Protein AF-A0A7S0WC81-F1 (afdb_monomer)

InterPro domains:
  IPR023298 P-type ATPase, transmembrane domain superfamily [SSF81665] (31-120)

Solvent-accessible surface area (backbone atoms only — not comparable to full-atom values): 7726 Å² total; per-residue (Å²): 138,84,87,91,73,80,93,78,91,79,83,84,88,55,67,71,80,65,20,72,66,43,49,49,52,53,50,51,52,58,59,68,68,50,77,60,71,68,56,59,54,54,52,54,51,48,66,52,50,54,58,52,48,52,52,51,52,50,52,53,51,50,54,51,54,51,49,67,73,62,71,76,66,70,79,85,82,56,72,96,82,66,63,77,66,59,59,54,50,53,54,51,50,52,51,55,60,70,62,55,65,70,68,65,75,51,49,60,61,50,52,51,54,52,52,50,52,54,33,47,77,72,78,90

pLDDT: mean 76.12, std 13.95, range [45.56, 94.69]

Radius of gyration: 30.95 Å; Cα contacts (8 Å, |Δi|>4): 19; chains: 1; bounding box: 56×39×90 Å

Mean predicted aligned error: 13.0 Å

Sequence (124 aa):
TINEGSSFIMRADKIGGDSTLYQIVQLVENAQLVKAPIQAFADRVSSIFVPVVIVLATVTFLSWVIAGLTNSIPDAWVPANESKGLFAMMFGISVLVTACPCALGLATPTAIMVGTSVAATNGI

Organism: NCBI:txid1486918

Structure (mmCIF, N/CA/C/O backbone):
data_AF-A0A7S0WC81-F1
#
_entry.id   AF-A0A7S0WC81-F1
#
loop_
_atom_site.group_PDB
_atom_site.id
_atom_site.type_symbol
_atom_site.label_atom_id
_atom_site.label_alt_id
_atom_site.label_comp_id
_atom_site.label_asym_id
_atom_site.label_entity_id
_atom_site.label_seq_id
_atom_site.pdbx_PDB_ins_code
_atom_site.Cartn_x
_atom_site.Cartn_y
_atom_site.Cartn_z
_atom_site.occupancy
_atom_site.B_iso_or_equiv
_atom_site.auth_seq_id
_atom_site.auth_comp_id
_atom_site.auth_asym_id
_atom_site.auth_atom_id
_atom_site.pdbx_PDB_model_num
ATOM 1 N N . THR A 1 1 ? -19.552 -5.051 33.984 1.00 83.94 1 THR A N 1
ATOM 2 C CA . THR A 1 1 ? -20.934 -4.570 34.194 1.00 83.94 1 THR A CA 1
ATOM 3 C C . THR A 1 1 ? -20.924 -3.537 35.302 1.00 83.94 1 THR A C 1
ATOM 5 O O . THR A 1 1 ? -19.971 -3.516 36.073 1.00 83.94 1 THR A O 1
ATOM 8 N N . ILE A 1 2 ? -21.931 -2.667 35.354 1.00 85.56 2 ILE A N 1
ATOM 9 C CA . ILE A 1 2 ? -22.108 -1.666 36.416 1.00 85.56 2 ILE A CA 1
ATOM 10 C C . ILE A 1 2 ? -23.288 -2.114 37.286 1.00 85.56 2 ILE A C 1
ATOM 12 O O . ILE A 1 2 ? -24.275 -2.615 36.752 1.00 85.56 2 ILE A O 1
ATOM 16 N N . ASN A 1 3 ? -23.156 -2.005 38.611 1.00 89.50 3 ASN A N 1
ATOM 17 C CA . ASN A 1 3 ? -24.227 -2.329 39.556 1.00 89.50 3 ASN A CA 1
ATOM 18 C C . ASN A 1 3 ? -25.044 -1.066 39.867 1.00 89.50 3 ASN A C 1
ATOM 20 O O . ASN A 1 3 ? -24.476 -0.094 40.356 1.00 89.50 3 ASN A O 1
ATOM 24 N N . GLU A 1 4 ? -26.354 -1.105 39.622 1.00 87.62 4 GLU A N 1
ATOM 25 C CA . GLU A 1 4 ? -27.304 -0.024 39.946 1.00 87.62 4 GLU A CA 1
ATOM 26 C C . GLU A 1 4 ? -28.124 -0.296 41.229 1.00 87.62 4 GLU A C 1
ATOM 28 O O . GLU A 1 4 ? -28.904 0.553 41.653 1.00 87.62 4 GLU A O 1
ATOM 33 N N . GLY A 1 5 ? -27.972 -1.471 41.856 1.00 87.31 5 GLY A N 1
ATOM 34 C CA . GLY A 1 5 ? -28.763 -1.913 43.014 1.00 87.31 5 GLY A CA 1
ATOM 35 C C . GLY A 1 5 ? -28.041 -1.851 44.370 1.00 87.31 5 GLY A C 1
ATOM 36 O O . GLY A 1 5 ? -27.000 -1.215 44.531 1.00 87.31 5 GLY A O 1
ATOM 37 N N . SER A 1 6 ? -28.599 -2.546 45.371 1.00 82.88 6 SER A N 1
ATOM 38 C CA . SER A 1 6 ? -28.022 -2.667 46.720 1.00 82.88 6 SER A CA 1
ATOM 39 C C . SER A 1 6 ? -26.778 -3.569 46.759 1.00 82.88 6 SER A C 1
ATOM 41 O O . SER A 1 6 ? -26.507 -4.331 45.828 1.00 82.88 6 SER A O 1
ATOM 43 N N . SER A 1 7 ? -26.003 -3.499 47.848 1.00 87.25 7 SER A N 1
ATOM 44 C CA . SER A 1 7 ? -24.765 -4.271 47.991 1.00 87.25 7 SER A CA 1
ATOM 45 C C . SER A 1 7 ? -25.019 -5.783 47.978 1.00 87.25 7 SER A C 1
ATOM 47 O O . SER A 1 7 ? -25.969 -6.286 48.577 1.00 87.25 7 SER A O 1
ATOM 49 N N . PHE A 1 8 ? -24.147 -6.519 47.288 1.00 88.38 8 PHE A N 1
ATOM 50 C CA . PHE A 1 8 ? -24.148 -7.978 47.269 1.00 88.38 8 PHE A CA 1
ATOM 51 C C . PHE A 1 8 ? -22.711 -8.506 47.242 1.00 88.38 8 PHE A C 1
ATOM 53 O O . PHE A 1 8 ? -21.793 -7.831 46.777 1.00 88.38 8 PHE A O 1
ATOM 60 N N . ILE A 1 9 ? -22.512 -9.717 47.762 1.00 87.19 9 ILE A N 1
ATOM 61 C CA . ILE A 1 9 ? -21.206 -10.380 47.795 1.00 87.19 9 ILE A CA 1
ATOM 62 C C . ILE A 1 9 ? -21.089 -11.262 46.550 1.00 87.19 9 ILE A C 1
ATOM 64 O O . ILE A 1 9 ? -21.880 -12.183 46.356 1.00 87.19 9 ILE A O 1
ATOM 68 N N . MET A 1 10 ? -20.096 -10.982 45.708 1.00 85.00 10 MET A N 1
ATOM 69 C CA . MET A 1 10 ? -19.775 -11.758 44.509 1.00 85.00 10 MET A CA 1
ATOM 70 C C . MET A 1 10 ? -18.537 -12.623 44.759 1.00 85.00 10 MET A C 1
ATOM 72 O O . MET A 1 10 ? -17.531 -12.140 45.276 1.00 85.00 10 MET A O 1
ATOM 76 N N . ARG A 1 11 ? -18.580 -13.893 44.338 1.00 85.81 11 ARG A N 1
ATOM 77 C CA . ARG A 1 1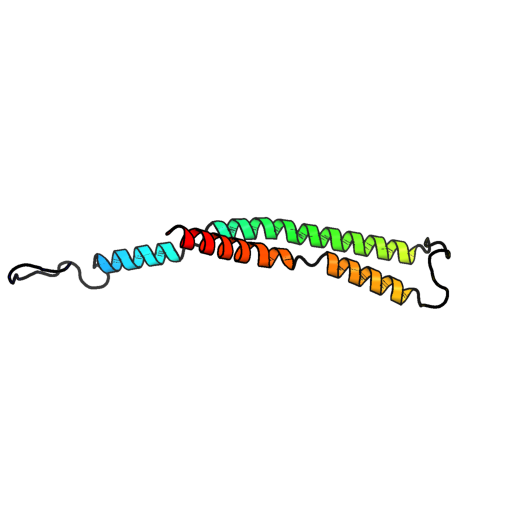1 ? -17.391 -14.750 44.240 1.00 85.81 11 ARG A CA 1
ATOM 78 C C . ARG A 1 11 ? -16.785 -14.592 42.847 1.00 85.81 11 ARG A C 1
ATOM 80 O O . ARG A 1 11 ? -17.477 -14.790 41.854 1.00 85.81 11 ARG A O 1
ATOM 87 N N . ALA A 1 12 ? -15.506 -14.240 42.777 1.00 86.00 12 ALA A N 1
ATOM 88 C CA . ALA A 1 12 ? -14.793 -14.144 41.512 1.00 86.00 12 ALA A CA 1
ATOM 89 C C . ALA A 1 12 ? -14.397 -15.552 41.033 1.00 86.00 12 ALA A C 1
ATOM 91 O O . ALA A 1 12 ? -13.551 -16.194 41.649 1.00 86.00 12 ALA A O 1
ATOM 92 N N . ASP A 1 13 ? -15.054 -16.036 39.977 1.00 84.38 13 ASP A N 1
ATOM 93 C CA . ASP A 1 13 ? -14.791 -17.352 39.369 1.00 84.38 13 ASP A CA 1
ATOM 94 C C . ASP A 1 13 ? -13.619 -17.277 38.373 1.00 84.38 13 ASP A C 1
ATOM 96 O O . ASP A 1 13 ? -12.678 -18.063 38.432 1.00 84.38 13 ASP A O 1
ATOM 100 N N . LYS A 1 14 ? -13.617 -16.236 37.528 1.00 80.00 14 LYS A N 1
ATOM 101 C CA . LYS A 1 14 ? -12.556 -15.947 36.555 1.00 80.00 14 LYS A CA 1
ATOM 102 C C . LYS A 1 14 ? -11.995 -14.547 36.774 1.00 80.00 14 LYS A C 1
ATOM 104 O O . LYS A 1 14 ? -12.741 -13.568 36.752 1.00 80.00 14 LYS A O 1
ATOM 109 N N . ILE A 1 15 ? -10.684 -14.452 36.977 1.00 85.81 15 ILE A N 1
ATOM 110 C CA . ILE A 1 15 ? -9.961 -13.206 37.264 1.00 85.81 15 ILE A CA 1
ATOM 111 C C . ILE A 1 15 ? -8.808 -13.007 36.278 1.00 85.81 15 ILE A C 1
ATOM 113 O O . ILE A 1 15 ? -8.223 -13.966 35.786 1.00 85.81 15 ILE A O 1
ATOM 117 N N . GLY A 1 16 ? -8.476 -11.747 35.986 1.00 81.81 16 GLY A N 1
ATOM 118 C CA . GLY A 1 16 ? -7.362 -11.404 35.098 1.00 81.81 16 GLY A CA 1
ATOM 119 C C . GLY A 1 16 ? -7.585 -11.854 33.650 1.00 81.81 16 GLY A C 1
ATOM 120 O O . GLY A 1 16 ? -8.573 -11.458 33.026 1.00 81.81 16 GLY A O 1
ATOM 121 N N . GLY A 1 17 ? -6.659 -12.669 33.132 1.00 77.75 17 GLY A N 1
ATOM 122 C CA . GLY A 1 17 ? -6.642 -13.151 31.743 1.00 77.75 17 GLY A CA 1
ATOM 123 C C . GLY A 1 17 ? -7.820 -14.055 31.360 1.00 77.75 17 GLY A C 1
ATOM 124 O O . GLY A 1 17 ? -8.163 -14.163 30.193 1.00 77.75 17 GLY A O 1
ATOM 125 N N . ASP A 1 18 ? -8.515 -14.642 32.332 1.00 82.94 18 ASP A N 1
ATOM 126 C CA . ASP A 1 18 ? -9.719 -15.438 32.059 1.00 82.94 18 ASP A CA 1
ATOM 127 C C . ASP A 1 18 ? -11.016 -14.621 32.153 1.00 82.94 18 ASP A C 1
ATOM 129 O O . ASP A 1 18 ? -12.117 -15.162 32.005 1.00 82.94 18 ASP A O 1
ATOM 133 N N . SER A 1 19 ? -10.917 -13.311 32.409 1.00 88.44 19 SER A N 1
ATOM 134 C CA . SER A 1 19 ? -12.089 -12.438 32.441 1.00 88.44 19 SER A CA 1
ATOM 135 C C . SER A 1 19 ? -12.707 -12.285 31.049 1.00 88.44 19 SER A C 1
ATOM 137 O O . SER A 1 19 ? -12.022 -12.244 30.027 1.00 88.44 19 SER A O 1
ATOM 139 N N . THR A 1 20 ? -14.029 -12.132 31.004 1.00 85.75 20 THR A N 1
ATOM 140 C CA . THR A 1 20 ? -14.756 -11.891 29.750 1.00 85.75 20 THR A CA 1
ATOM 141 C C . THR A 1 20 ? -14.286 -10.620 29.043 1.00 85.75 20 THR A C 1
ATOM 143 O O . THR A 1 20 ? -14.215 -10.594 27.820 1.00 85.75 20 THR A O 1
ATOM 146 N N . LEU A 1 21 ? -13.904 -9.582 29.794 1.00 87.44 21 LEU A N 1
ATOM 147 C CA . LEU A 1 21 ? -13.352 -8.353 29.224 1.00 87.44 21 LEU A CA 1
ATOM 148 C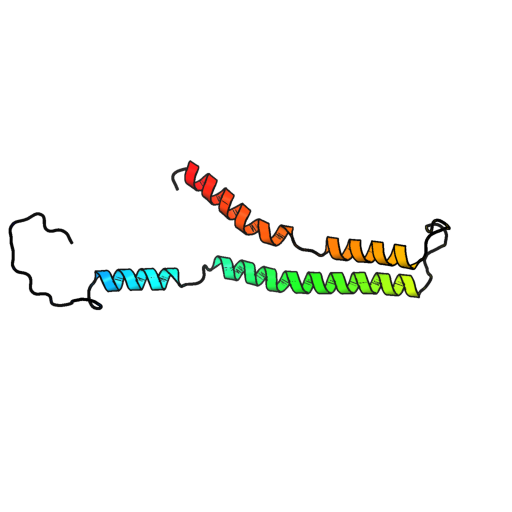 C . LEU A 1 21 ? -11.998 -8.599 28.550 1.00 87.44 21 LEU A C 1
ATOM 150 O O . LEU A 1 21 ? -11.785 -8.116 27.443 1.00 87.44 21 LEU A O 1
ATOM 154 N N . TYR A 1 22 ? -11.110 -9.373 29.180 1.00 89.00 22 TYR A N 1
ATOM 155 C CA . TYR A 1 22 ? -9.817 -9.713 28.589 1.00 89.00 22 TYR A CA 1
ATOM 156 C C . TYR A 1 22 ? -9.980 -10.520 27.298 1.00 89.00 22 TYR A C 1
ATOM 158 O O . TYR A 1 22 ? -9.336 -10.211 26.301 1.00 89.00 22 TYR A O 1
ATOM 166 N N . GLN A 1 23 ? -10.909 -11.479 27.270 1.00 87.75 23 GLN A N 1
ATOM 167 C CA . GLN A 1 23 ? -11.219 -12.224 26.046 1.00 87.75 23 GLN A CA 1
ATOM 168 C C . GLN A 1 23 ? -11.741 -11.315 24.928 1.00 87.75 23 GLN A C 1
ATOM 170 O O . GLN A 1 23 ? -11.347 -11.493 23.781 1.00 87.75 23 GLN A O 1
ATOM 175 N N . ILE A 1 24 ? -12.581 -10.320 25.242 1.00 90.31 24 ILE A N 1
ATOM 176 C CA . ILE A 1 24 ? -13.046 -9.330 24.256 1.00 90.31 24 ILE A CA 1
ATOM 177 C C . ILE A 1 24 ? -11.875 -8.491 23.740 1.00 90.31 24 ILE A C 1
ATOM 179 O O . ILE A 1 24 ? -11.742 -8.329 22.530 1.00 90.31 24 ILE A O 1
ATOM 183 N N . VAL A 1 25 ? -11.014 -7.989 24.630 1.00 89.25 25 VAL A N 1
ATOM 184 C CA . VAL A 1 25 ? -9.826 -7.210 24.243 1.00 89.25 25 VAL A CA 1
ATOM 185 C C . VAL A 1 25 ? -8.929 -8.034 23.325 1.00 89.25 25 VAL A C 1
ATOM 187 O O . VAL A 1 25 ? -8.569 -7.565 22.250 1.00 89.25 25 VAL A O 1
ATOM 190 N N . GLN A 1 26 ? -8.650 -9.283 23.688 1.00 87.88 26 GLN A N 1
ATOM 191 C CA . GLN A 1 26 ? -7.815 -10.169 22.887 1.00 87.88 26 GLN A CA 1
ATOM 192 C C . GLN A 1 26 ? -8.470 -10.539 21.548 1.00 87.88 26 GLN A C 1
ATOM 194 O O . GLN A 1 26 ? -7.781 -10.662 20.538 1.00 87.88 26 GLN A O 1
ATOM 199 N N . LEU A 1 27 ? -9.797 -10.687 21.496 1.00 88.56 27 LEU A N 1
ATOM 200 C CA . LEU A 1 27 ? -10.522 -10.907 20.243 1.00 88.56 27 LEU A CA 1
ATOM 201 C C . LEU A 1 27 ? -10.422 -9.685 19.315 1.00 88.56 27 LEU A C 1
ATOM 203 O O . LEU A 1 27 ? -10.199 -9.847 18.116 1.00 88.56 27 LEU A O 1
ATOM 207 N N . VAL A 1 28 ? -10.559 -8.474 19.865 1.00 90.12 28 VAL A N 1
ATOM 208 C CA . VAL A 1 28 ? -10.432 -7.212 19.117 1.00 90.12 28 VAL A CA 1
ATOM 209 C C . VAL A 1 28 ? -9.002 -7.020 18.619 1.00 90.12 28 VAL A C 1
ATOM 211 O O . VAL A 1 28 ? -8.809 -6.706 17.447 1.00 90.12 28 VAL A O 1
ATOM 214 N N . GLU A 1 29 ? -8.006 -7.263 19.465 1.00 86.69 29 GLU A N 1
ATOM 215 C CA . GLU A 1 29 ? -6.592 -7.169 19.098 1.00 86.69 29 GLU A CA 1
ATOM 216 C C . GLU A 1 29 ? -6.246 -8.157 17.975 1.00 86.69 29 GLU A C 1
ATOM 218 O O . GLU A 1 29 ? -5.698 -7.766 16.943 1.00 86.69 29 GLU A O 1
ATOM 223 N N . ASN A 1 30 ? -6.675 -9.416 18.104 1.00 85.50 30 ASN A N 1
ATOM 224 C CA . ASN A 1 30 ? -6.508 -10.418 17.052 1.00 85.50 30 ASN A CA 1
ATOM 225 C C . ASN A 1 30 ? -7.204 -10.016 15.743 1.00 85.50 30 ASN A C 1
ATOM 227 O O . ASN A 1 30 ? -6.659 -10.259 14.668 1.00 85.50 30 ASN A O 1
ATOM 231 N N . ALA A 1 31 ? -8.382 -9.388 15.810 1.00 81.25 31 ALA A N 1
ATOM 232 C CA . ALA A 1 31 ? -9.095 -8.912 14.627 1.00 81.25 31 ALA A CA 1
ATOM 233 C C . ALA A 1 31 ? -8.396 -7.716 13.951 1.00 81.25 31 ALA A C 1
ATOM 235 O O . ALA A 1 31 ? -8.398 -7.628 12.724 1.00 81.25 31 ALA A O 1
ATOM 236 N N .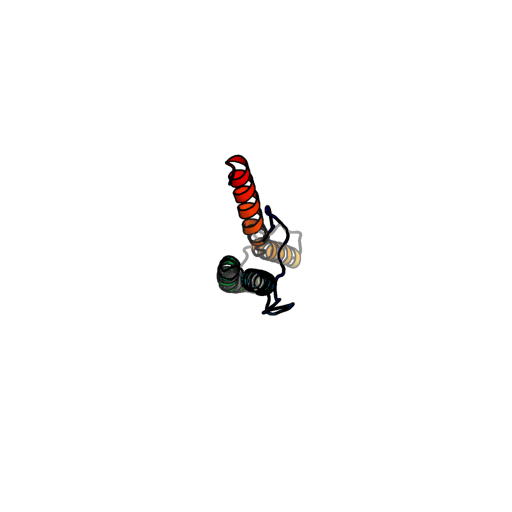 GLN A 1 32 ? -7.768 -6.822 14.723 1.00 75.62 32 GLN A N 1
ATOM 237 C CA . GLN A 1 32 ? -7.012 -5.676 14.200 1.00 75.62 32 GLN A CA 1
ATOM 238 C C . GLN A 1 32 ? -5.668 -6.072 13.571 1.00 75.62 32 GLN A C 1
ATOM 240 O O . GLN A 1 32 ? -5.190 -5.389 12.666 1.00 75.62 32 GLN A O 1
ATOM 245 N N . LEU A 1 33 ? -5.066 -7.177 14.02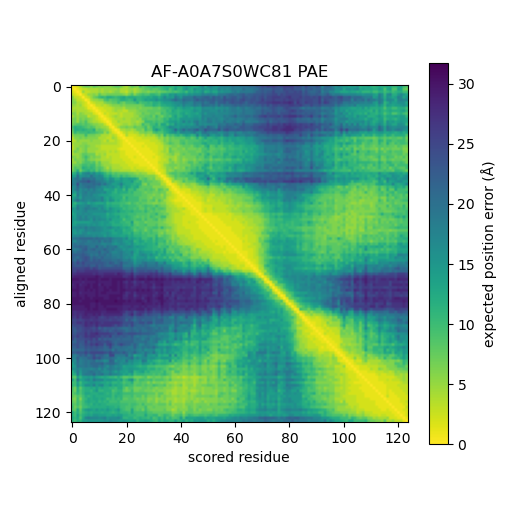0 1.00 71.75 33 LEU A N 1
ATOM 246 C CA . LEU A 1 33 ? -3.795 -7.691 13.494 1.00 71.75 33 LEU A CA 1
ATOM 247 C C . LEU A 1 33 ? -3.928 -8.392 12.133 1.00 71.75 33 LEU A C 1
ATOM 249 O O . LEU A 1 33 ? -2.920 -8.659 11.469 1.00 71.75 33 LEU A O 1
ATOM 253 N N . VAL A 1 34 ? -5.149 -8.685 11.681 1.00 71.75 34 VAL A N 1
ATOM 254 C CA . VAL A 1 34 ? -5.374 -9.237 10.344 1.00 71.75 34 VAL A CA 1
ATOM 255 C C . VAL A 1 34 ? -5.100 -8.144 9.314 1.00 71.75 34 VAL A C 1
ATOM 257 O O . VAL A 1 34 ? -5.804 -7.136 9.256 1.00 71.75 34 VAL A O 1
ATOM 260 N N . LYS A 1 35 ? -4.073 -8.350 8.475 1.00 61.94 35 LYS A N 1
ATOM 261 C CA . LYS A 1 35 ? -3.776 -7.464 7.339 1.00 61.94 35 LYS A CA 1
ATOM 262 C C . LYS A 1 35 ? -5.060 -7.194 6.561 1.00 61.94 35 LYS A C 1
ATOM 264 O O . LYS A 1 35 ? -5.723 -8.133 6.118 1.00 61.94 35 LYS A O 1
ATOM 269 N N . ALA A 1 36 ? -5.386 -5.917 6.378 1.00 66.94 36 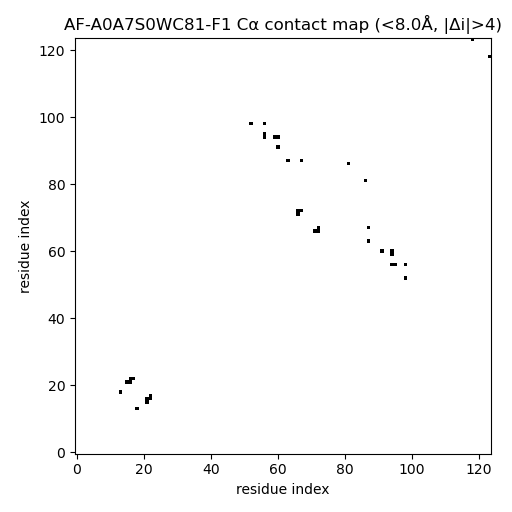ALA A N 1
ATOM 270 C CA . ALA A 1 36 ? -6.590 -5.526 5.667 1.00 66.94 36 ALA A CA 1
ATOM 271 C C . ALA A 1 36 ? -6.589 -6.166 4.263 1.00 66.94 36 ALA A C 1
ATOM 273 O O . ALA A 1 36 ? -5.606 -6.016 3.528 1.00 66.94 36 ALA A O 1
ATOM 274 N N . PRO A 1 37 ? -7.668 -6.858 3.852 1.00 67.06 37 PRO A N 1
ATOM 275 C CA . PRO A 1 37 ? -7.705 -7.600 2.588 1.00 67.06 37 PRO A CA 1
ATOM 276 C C . PRO A 1 37 ? -7.439 -6.701 1.372 1.00 67.06 37 PRO A C 1
ATOM 278 O O . PRO A 1 37 ? -6.898 -7.158 0.369 1.00 67.06 37 PRO A O 1
ATOM 281 N N . ILE A 1 38 ? -7.742 -5.404 1.482 1.00 72.56 38 ILE A N 1
ATOM 282 C CA . ILE A 1 38 ? -7.491 -4.397 0.447 1.00 72.56 38 ILE A CA 1
ATOM 283 C C . ILE A 1 38 ? -5.997 -4.211 0.133 1.00 72.56 38 ILE A C 1
ATOM 285 O O . ILE A 1 38 ? -5.639 -3.953 -1.016 1.00 72.56 38 ILE A O 1
ATOM 289 N N . GLN A 1 39 ? -5.112 -4.402 1.117 1.00 72.94 39 GLN A N 1
ATOM 290 C CA . GLN A 1 39 ? -3.670 -4.261 0.920 1.00 72.94 39 GLN A CA 1
ATOM 291 C C . GLN A 1 39 ? -3.126 -5.384 0.026 1.00 72.94 39 GLN A C 1
ATOM 293 O O . GLN A 1 39 ? -2.339 -5.123 -0.877 1.00 72.94 39 GLN A O 1
ATOM 298 N N . ALA A 1 40 ? -3.639 -6.610 0.184 1.00 77.31 40 ALA A N 1
ATOM 299 C CA . ALA A 1 40 ? -3.271 -7.737 -0.672 1.00 77.31 40 ALA A CA 1
ATOM 300 C C . ALA A 1 40 ? -3.685 -7.532 -2.144 1.00 77.31 40 ALA A C 1
ATOM 302 O O . ALA A 1 40 ? -2.983 -7.985 -3.049 1.00 77.31 40 ALA A O 1
ATOM 303 N N . PHE A 1 41 ? -4.791 -6.825 -2.409 1.00 79.12 41 PHE A N 1
ATOM 304 C CA . PHE A 1 41 ? -5.178 -6.460 -3.777 1.00 79.12 41 PHE A CA 1
ATOM 305 C C . PHE A 1 41 ? -4.203 -5.456 -4.401 1.00 79.12 41 PHE A C 1
ATOM 307 O O . PHE A 1 41 ? -3.769 -5.659 -5.537 1.00 79.12 41 PHE A O 1
ATOM 314 N N . ALA A 1 42 ? -3.824 -4.411 -3.661 1.00 78.50 42 ALA A N 1
ATOM 315 C CA . ALA A 1 42 ? -2.849 -3.424 -4.124 1.00 78.50 42 ALA A CA 1
ATOM 316 C C . ALA A 1 42 ? -1.466 -4.054 -4.381 1.00 78.50 42 ALA A C 1
ATOM 318 O O . ALA A 1 42 ? -0.842 -3.779 -5.412 1.00 78.50 42 ALA A O 1
ATOM 319 N N . ASP A 1 43 ? -1.028 -4.957 -3.501 1.00 81.06 43 ASP A N 1
ATOM 320 C CA . ASP A 1 43 ? 0.227 -5.700 -3.656 1.00 81.06 43 ASP A CA 1
ATOM 321 C C . ASP A 1 43 ? 0.194 -6.600 -4.898 1.00 81.06 43 ASP A C 1
ATOM 323 O O . ASP A 1 43 ? 1.161 -6.652 -5.660 1.00 81.06 43 ASP A O 1
ATOM 327 N N . ARG A 1 44 ? -0.942 -7.255 -5.175 1.00 83.00 44 ARG A N 1
ATOM 328 C CA . ARG A 1 44 ? -1.104 -8.105 -6.362 1.00 83.00 44 ARG A CA 1
ATOM 329 C C . ARG A 1 44 ? -1.020 -7.305 -7.661 1.00 83.00 44 ARG A C 1
ATOM 331 O O . ARG A 1 44 ? -0.339 -7.739 -8.588 1.00 83.00 44 ARG A O 1
ATOM 338 N N . VAL A 1 45 ? -1.657 -6.137 -7.730 1.00 83.56 45 VAL A N 1
ATOM 339 C CA . VAL A 1 45 ? -1.561 -5.256 -8.908 1.00 83.56 45 VAL A CA 1
ATOM 340 C C . VAL A 1 45 ? -0.128 -4.756 -9.085 1.00 83.56 45 VAL A C 1
ATOM 342 O O . VAL A 1 45 ? 0.426 -4.866 -10.179 1.00 83.56 45 VAL A O 1
ATOM 345 N N . SER A 1 46 ? 0.506 -4.293 -8.005 1.00 82.50 46 SER A N 1
ATOM 346 C CA . SER A 1 46 ? 1.894 -3.814 -8.031 1.00 82.50 46 SER A CA 1
ATOM 347 C C . SER A 1 46 ? 2.872 -4.911 -8.464 1.00 82.50 46 SER A C 1
ATOM 349 O O . SER A 1 46 ? 3.770 -4.649 -9.263 1.00 82.50 46 SER A O 1
ATOM 351 N N . SER A 1 47 ? 2.650 -6.157 -8.031 1.00 85.19 47 SER A N 1
ATOM 352 C CA . SER A 1 47 ? 3.486 -7.309 -8.401 1.00 85.19 47 SER A CA 1
ATOM 353 C C . SER A 1 47 ? 3.482 -7.629 -9.900 1.00 85.19 47 SER A C 1
ATOM 355 O O . SER A 1 47 ? 4.438 -8.219 -10.393 1.00 85.19 47 SER A O 1
ATOM 357 N N . ILE A 1 48 ? 2.443 -7.216 -10.633 1.00 87.44 48 ILE A N 1
ATOM 358 C CA . ILE A 1 48 ? 2.328 -7.390 -12.089 1.00 87.44 48 ILE A CA 1
ATOM 359 C C . ILE A 1 48 ? 2.763 -6.117 -12.821 1.00 87.44 48 ILE A C 1
ATOM 361 O O . ILE A 1 48 ? 3.450 -6.187 -13.837 1.00 87.44 48 ILE A O 1
ATOM 365 N N . PHE A 1 49 ? 2.395 -4.944 -12.307 1.00 83.44 49 PHE A N 1
ATOM 366 C CA . PHE A 1 49 ? 2.662 -3.669 -12.971 1.00 83.44 49 PHE A CA 1
ATOM 367 C C . PHE A 1 49 ? 4.159 -3.338 -13.008 1.00 83.44 49 PHE A C 1
ATOM 369 O O . PHE A 1 49 ? 4.685 -2.946 -14.048 1.00 83.44 49 PHE A O 1
ATOM 376 N N . VAL A 1 50 ? 4.864 -3.558 -11.895 1.00 85.88 50 VAL A N 1
ATOM 377 C CA . VAL A 1 50 ? 6.305 -3.289 -11.780 1.00 85.88 50 VAL A CA 1
ATOM 378 C C . VAL A 1 50 ? 7.135 -4.065 -12.816 1.00 85.88 50 VAL A C 1
ATOM 380 O O . VAL A 1 50 ? 7.884 -3.420 -13.553 1.00 85.88 50 VAL A O 1
ATO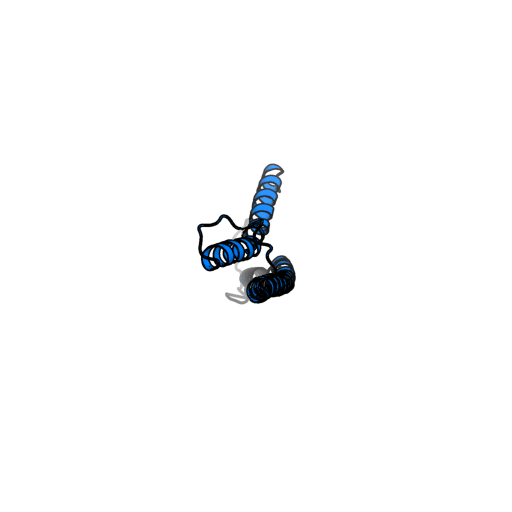M 383 N N . PRO A 1 51 ? 7.017 -5.403 -12.960 1.00 85.62 51 PRO A N 1
ATOM 384 C CA . PRO A 1 51 ? 7.797 -6.126 -13.963 1.00 85.62 51 PRO A CA 1
ATOM 385 C C . PRO A 1 51 ? 7.428 -5.736 -15.399 1.00 85.62 51 PRO A C 1
ATOM 387 O O . PRO A 1 51 ? 8.319 -5.662 -16.242 1.00 85.62 51 PRO A O 1
ATOM 390 N N . VAL A 1 52 ? 6.159 -5.419 -15.688 1.00 88.12 52 VAL A N 1
ATOM 391 C CA . VAL A 1 52 ? 5.742 -4.946 -17.022 1.00 88.12 52 VAL A CA 1
ATOM 392 C C . VAL A 1 52 ? 6.437 -3.633 -17.388 1.00 88.12 52 VAL A C 1
ATOM 394 O O . VAL A 1 52 ? 6.975 -3.509 -18.489 1.00 88.12 52 VAL A O 1
ATOM 397 N N . VAL A 1 53 ? 6.486 -2.673 -16.461 1.00 83.50 53 VAL A N 1
ATOM 398 C CA . VAL A 1 53 ? 7.168 -1.388 -16.677 1.00 83.50 53 VAL A CA 1
ATOM 399 C C . VAL A 1 53 ? 8.672 -1.587 -16.864 1.00 83.50 53 VAL A C 1
ATOM 401 O O . VAL A 1 53 ? 9.250 -0.989 -17.769 1.00 83.50 53 VAL A O 1
ATOM 404 N N . ILE A 1 54 ? 9.304 -2.468 -16.080 1.00 83.62 54 ILE A N 1
ATOM 405 C CA . ILE A 1 54 ? 10.734 -2.788 -16.229 1.00 83.62 54 ILE A CA 1
ATOM 406 C C . ILE A 1 54 ? 11.021 -3.391 -17.611 1.00 83.62 54 ILE A C 1
ATOM 408 O O . ILE A 1 54 ? 11.984 -2.989 -18.266 1.00 83.62 54 ILE A O 1
ATOM 412 N N . VAL A 1 55 ? 10.183 -4.315 -18.094 1.00 87.44 55 VAL A N 1
ATOM 413 C CA . VAL A 1 55 ? 10.336 -4.906 -19.434 1.00 87.44 55 VAL A CA 1
ATOM 414 C C . VAL A 1 55 ? 10.189 -3.838 -20.518 1.00 87.44 55 VAL A C 1
ATOM 416 O O . VAL A 1 55 ? 11.051 -3.744 -21.390 1.00 87.44 55 VAL A O 1
ATOM 419 N N . LEU A 1 56 ? 9.161 -2.987 -20.447 1.00 83.75 56 LEU A N 1
ATOM 420 C CA . LEU A 1 56 ? 8.960 -1.901 -21.415 1.00 83.75 56 LEU A CA 1
ATOM 421 C C . LEU A 1 56 ? 10.104 -0.878 -21.398 1.00 83.75 56 LEU A C 1
ATOM 423 O O . LEU A 1 56 ? 10.555 -0.458 -22.466 1.00 83.75 56 LEU A O 1
ATOM 427 N N . ALA A 1 57 ? 10.616 -0.519 -20.219 1.00 77.00 57 ALA A N 1
ATOM 428 C CA . ALA A 1 57 ? 11.776 0.360 -20.066 1.00 77.00 57 ALA A CA 1
ATOM 429 C C . ALA A 1 57 ? 13.044 -0.265 -20.673 1.00 77.00 57 ALA A C 1
ATOM 431 O O . ALA A 1 57 ? 13.812 0.405 -21.361 1.00 77.00 57 ALA A O 1
ATOM 432 N N . THR A 1 58 ? 13.238 -1.571 -20.483 1.00 81.00 58 THR A N 1
ATOM 433 C CA . THR A 1 58 ? 14.382 -2.299 -21.049 1.00 81.00 58 THR A CA 1
ATOM 434 C C . THR A 1 58 ? 14.281 -2.387 -22.575 1.00 81.00 58 THR A C 1
ATOM 436 O O . THR A 1 58 ? 15.268 -2.156 -23.270 1.00 81.00 58 THR A O 1
ATOM 439 N N . VAL A 1 59 ? 13.090 -2.660 -23.119 1.00 82.75 59 VAL A N 1
ATOM 440 C CA . VAL A 1 59 ? 12.844 -2.710 -24.572 1.00 82.75 59 VAL A CA 1
ATOM 441 C C . VAL A 1 59 ? 13.052 -1.342 -25.218 1.00 82.75 59 VAL A C 1
ATOM 443 O O . VAL A 1 59 ? 13.710 -1.251 -26.253 1.00 82.75 59 VAL A O 1
ATOM 446 N N . THR A 1 60 ? 12.538 -0.273 -24.609 1.00 75.12 60 THR A N 1
ATOM 447 C CA . THR A 1 60 ? 12.729 1.094 -25.120 1.00 75.12 60 THR A CA 1
ATOM 448 C C . THR A 1 60 ? 14.196 1.514 -25.062 1.00 75.12 60 THR A C 1
ATOM 450 O O . THR A 1 60 ? 14.715 1.996 -26.070 1.00 75.12 60 THR A O 1
ATOM 453 N N . PHE A 1 61 ? 14.903 1.235 -23.962 1.00 71.50 61 PHE A N 1
ATOM 454 C CA . PHE A 1 61 ? 16.350 1.452 -23.865 1.00 71.50 61 PHE A CA 1
ATOM 455 C C . PHE A 1 61 ? 17.118 0.689 -24.957 1.00 71.50 61 PHE A C 1
ATOM 457 O O . PHE A 1 61 ? 17.897 1.292 -25.693 1.00 71.50 61 PHE A O 1
ATOM 464 N N . LEU A 1 62 ? 16.846 -0.608 -25.139 1.00 74.44 62 LEU A N 1
ATOM 465 C CA . LEU A 1 62 ? 17.485 -1.424 -26.178 1.00 74.44 62 LEU A CA 1
ATOM 466 C C . LEU A 1 62 ? 17.183 -0.911 -27.591 1.00 74.44 62 LEU A C 1
ATOM 468 O O . LEU A 1 62 ? 18.097 -0.815 -28.406 1.00 74.44 62 LEU A O 1
ATOM 472 N N . SER A 1 63 ? 15.934 -0.534 -27.879 1.00 74.44 63 SER A N 1
ATOM 473 C CA . SER A 1 63 ? 15.545 -0.003 -29.191 1.00 74.44 63 SER A CA 1
ATOM 474 C C . SER A 1 63 ? 16.309 1.276 -29.547 1.00 74.44 63 SER A C 1
ATOM 476 O O . SER A 1 63 ? 16.763 1.430 -30.682 1.00 74.44 63 SER A O 1
ATOM 478 N N . TRP A 1 64 ? 16.539 2.150 -28.562 1.00 65.94 64 TRP A N 1
ATOM 479 C CA . TRP A 1 64 ? 17.276 3.396 -28.753 1.00 65.94 64 TRP A CA 1
ATOM 480 C C . TRP A 1 64 ? 18.786 3.162 -28.868 1.00 65.94 64 TRP A C 1
ATOM 482 O O . TRP A 1 64 ? 19.439 3.748 -29.729 1.00 65.94 64 TRP A O 1
ATOM 492 N N . VAL A 1 65 ? 19.348 2.256 -28.065 1.00 66.50 65 VAL A N 1
ATOM 493 C CA . VAL A 1 65 ? 20.771 1.885 -28.152 1.00 66.50 65 VAL A CA 1
ATOM 494 C C . VAL A 1 65 ? 21.092 1.245 -29.510 1.00 66.50 65 VAL A C 1
ATOM 496 O O . VAL A 1 65 ? 22.098 1.593 -30.127 1.00 66.50 65 VAL A O 1
ATOM 499 N N . ILE A 1 66 ? 20.215 0.376 -30.027 1.00 65.44 66 ILE A N 1
ATOM 500 C CA . ILE A 1 66 ? 20.367 -0.244 -31.355 1.00 65.44 66 ILE A CA 1
ATOM 501 C C . ILE A 1 66 ? 20.221 0.804 -32.473 1.00 65.44 66 ILE A C 1
ATOM 503 O O . ILE A 1 66 ? 21.016 0.803 -33.416 1.00 65.44 66 ILE A O 1
ATOM 507 N N . ALA A 1 67 ? 19.268 1.736 -32.361 1.00 62.34 67 ALA A N 1
ATOM 508 C CA . ALA A 1 67 ? 19.114 2.840 -33.313 1.00 62.34 67 ALA A CA 1
ATOM 509 C C . ALA A 1 67 ? 20.335 3.785 -33.326 1.00 62.34 67 ALA A C 1
ATOM 511 O O . ALA A 1 67 ? 20.763 4.220 -34.396 1.00 62.34 67 ALA A O 1
ATOM 512 N N . GLY A 1 68 ? 20.942 4.040 -32.161 1.00 57.72 68 GLY A N 1
ATOM 513 C CA . GLY A 1 68 ? 22.167 4.833 -32.026 1.00 57.72 68 GLY A CA 1
ATOM 514 C C . GLY A 1 68 ? 23.419 4.147 -32.588 1.00 57.72 68 GLY A C 1
ATOM 515 O O . GLY A 1 68 ? 24.261 4.814 -33.188 1.00 57.72 68 GLY A O 1
ATOM 516 N N . LEU A 1 69 ? 23.530 2.820 -32.450 1.00 56.91 69 LEU A N 1
ATOM 517 C CA . LEU A 1 69 ? 24.648 2.028 -32.987 1.00 56.91 69 LEU A CA 1
ATOM 518 C C . LEU A 1 69 ? 24.560 1.807 -34.508 1.00 56.91 69 LEU A C 1
ATOM 520 O O . LEU A 1 69 ? 25.593 1.710 -35.167 1.00 56.91 69 LEU A O 1
ATOM 524 N N . THR A 1 70 ? 23.353 1.756 -35.082 1.00 52.66 70 THR A N 1
ATOM 525 C CA . THR A 1 70 ? 23.135 1.391 -36.501 1.00 52.66 70 THR A CA 1
ATOM 526 C C . THR A 1 70 ? 23.182 2.591 -37.464 1.00 52.66 70 THR A C 1
ATOM 528 O O . THR A 1 70 ? 22.940 2.431 -38.657 1.00 52.66 70 THR A O 1
ATOM 531 N N . ASN A 1 71 ? 23.510 3.802 -36.989 1.00 51.47 71 ASN A N 1
ATOM 532 C CA . ASN A 1 71 ? 23.738 5.000 -37.822 1.00 51.47 71 ASN A CA 1
ATOM 533 C C . ASN A 1 71 ? 22.620 5.259 -38.870 1.00 51.47 71 ASN A C 1
ATOM 535 O O . ASN A 1 71 ? 22.873 5.801 -39.940 1.00 51.47 71 ASN A O 1
ATOM 539 N N . SER A 1 72 ? 21.380 4.852 -38.569 1.00 46.88 72 SER A N 1
ATOM 540 C CA . SER A 1 72 ? 20.190 5.021 -39.422 1.00 46.88 72 SER A CA 1
ATOM 541 C C . SER A 1 72 ? 19.335 6.198 -38.951 1.00 46.88 72 SER A C 1
ATOM 543 O O . SER A 1 72 ? 18.109 6.154 -39.004 1.00 46.88 72 SER A O 1
ATOM 545 N N . ILE A 1 73 ? 19.986 7.253 -38.460 1.00 45.56 73 ILE A N 1
ATOM 546 C CA . ILE A 1 73 ? 19.363 8.566 -38.322 1.00 45.56 73 ILE A CA 1
ATOM 547 C C . ILE A 1 73 ? 19.816 9.362 -39.550 1.00 45.56 73 ILE A C 1
AT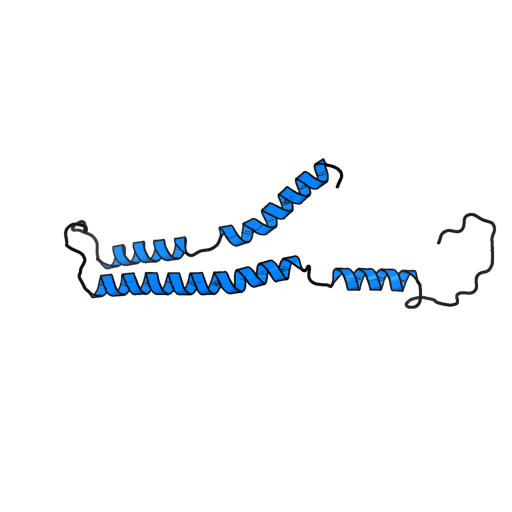OM 549 O O . ILE A 1 73 ? 21.009 9.637 -39.661 1.00 45.56 73 ILE A O 1
ATOM 553 N N . PRO A 1 74 ? 18.918 9.702 -40.492 1.00 47.56 74 PRO A N 1
ATOM 554 C CA . PRO A 1 74 ? 19.241 10.621 -41.574 1.00 47.56 74 PRO A CA 1
ATOM 555 C C . PRO A 1 74 ? 19.654 11.968 -40.972 1.00 47.56 74 PRO A C 1
ATOM 557 O O . PRO A 1 74 ? 18.952 12.484 -40.098 1.00 47.56 74 PRO A O 1
ATOM 560 N N . ASP A 1 75 ? 20.736 12.566 -41.473 1.00 48.72 75 ASP A N 1
ATOM 561 C CA . ASP A 1 75 ? 21.303 13.864 -41.055 1.00 48.72 75 ASP A CA 1
ATOM 562 C C . ASP A 1 75 ? 20.333 15.074 -41.169 1.00 48.72 75 ASP A C 1
ATOM 564 O O . ASP A 1 75 ? 20.728 16.219 -40.979 1.00 48.72 75 ASP A O 1
ATOM 568 N N . ALA A 1 76 ? 19.045 14.851 -41.452 1.00 49.66 76 ALA A N 1
ATOM 569 C CA . ALA A 1 76 ? 18.002 15.871 -41.575 1.00 49.66 76 ALA A CA 1
ATOM 570 C C . ALA A 1 76 ? 17.329 16.265 -40.242 1.00 49.66 76 ALA A C 1
ATOM 572 O O . ALA A 1 76 ? 16.663 17.295 -40.186 1.00 49.66 76 ALA A O 1
ATOM 573 N N . TRP A 1 77 ? 17.488 15.477 -39.171 1.00 50.75 77 TRP A N 1
ATOM 574 C CA . TRP A 1 77 ? 16.920 15.768 -37.838 1.00 50.75 77 TRP A CA 1
ATOM 575 C C . TRP A 1 77 ? 17.977 16.144 -36.786 1.00 50.75 77 TRP A C 1
ATOM 577 O O . TRP A 1 77 ? 17.655 16.280 -35.607 1.00 50.75 77 TRP A O 1
ATOM 587 N N . VAL A 1 78 ? 19.236 16.325 -37.202 1.00 45.72 78 VAL A N 1
ATOM 588 C CA . VAL A 1 78 ? 20.371 16.643 -36.325 1.00 45.72 78 VAL A CA 1
ATOM 589 C C . VAL A 1 78 ? 20.835 18.081 -36.597 1.00 45.72 78 VAL A C 1
ATOM 591 O O . VAL A 1 78 ? 21.416 18.343 -37.649 1.00 45.72 78 VAL A O 1
ATOM 594 N N . PRO A 1 79 ? 20.612 19.041 -35.681 1.00 45.56 79 PRO A N 1
ATOM 595 C CA . PRO A 1 79 ? 21.250 20.350 -35.749 1.00 45.56 79 PRO A CA 1
ATOM 596 C C . PRO A 1 79 ? 22.772 20.197 -35.620 1.00 45.56 79 PRO A C 1
ATOM 598 O O . PRO A 1 79 ? 23.270 19.499 -34.739 1.00 45.56 79 PRO A O 1
ATOM 601 N N . ALA A 1 80 ? 23.505 20.867 -36.506 1.00 47.31 80 ALA A N 1
ATOM 602 C CA . ALA A 1 80 ? 24.911 20.637 -36.842 1.00 47.31 80 ALA A CA 1
ATOM 603 C C . ALA A 1 80 ? 25.968 20.950 -35.753 1.00 47.31 80 ALA A C 1
ATOM 605 O O . ALA A 1 80 ? 27.131 21.141 -36.098 1.00 47.31 80 ALA A O 1
ATOM 606 N N . ASN A 1 81 ? 25.617 21.036 -34.462 1.00 45.94 81 ASN A N 1
ATOM 607 C CA . ASN A 1 81 ? 26.564 21.515 -33.445 1.00 45.94 81 ASN A CA 1
ATOM 608 C C . ASN A 1 81 ? 26.470 20.876 -32.046 1.00 45.94 81 ASN A C 1
ATOM 610 O O . ASN A 1 81 ? 27.040 21.424 -31.107 1.00 45.94 81 ASN A O 1
ATOM 614 N N . GLU A 1 82 ? 25.812 19.724 -31.875 1.00 45.81 82 GLU A N 1
ATOM 615 C CA . GLU A 1 82 ? 25.857 19.003 -30.593 1.00 45.81 82 GLU A CA 1
ATOM 616 C C . GLU A 1 82 ? 26.204 17.521 -30.741 1.00 45.81 82 GLU A C 1
ATOM 618 O O . GLU A 1 82 ? 25.741 16.811 -31.633 1.00 45.81 82 GLU A O 1
ATOM 623 N N . SER A 1 83 ? 27.072 17.054 -29.841 1.00 50.91 83 SER A N 1
ATOM 624 C CA . SER A 1 83 ? 27.571 15.682 -29.796 1.00 50.91 83 SER A CA 1
ATOM 625 C C . SER A 1 83 ? 26.426 14.660 -29.743 1.00 50.91 83 SER A C 1
ATOM 627 O O . SER A 1 83 ? 25.524 14.780 -28.913 1.00 50.91 83 SER A O 1
ATOM 629 N N . LYS A 1 84 ? 26.506 13.596 -30.561 1.00 54.53 84 LYS A N 1
ATOM 630 C CA . LYS A 1 84 ? 25.553 12.462 -30.585 1.00 54.53 84 LYS A CA 1
ATOM 631 C C . LYS A 1 84 ? 25.272 11.863 -29.187 1.00 54.53 84 LYS A C 1
ATOM 633 O O . LYS A 1 84 ? 24.230 11.249 -28.980 1.00 54.53 84 LYS A O 1
ATOM 638 N N . GLY A 1 85 ? 26.174 12.076 -28.222 1.00 55.12 85 GLY A N 1
ATOM 639 C CA . GLY A 1 85 ? 26.018 11.671 -26.824 1.00 55.12 85 GLY A CA 1
ATOM 640 C C . GLY A 1 85 ? 24.957 12.449 -26.029 1.00 55.12 85 GLY A C 1
ATOM 641 O O . GLY A 1 85 ? 24.254 11.831 -25.232 1.00 55.12 85 GLY A O 1
ATOM 642 N N . LEU A 1 86 ? 24.782 13.761 -26.256 1.00 57.84 86 LEU A N 1
ATOM 643 C CA . LEU A 1 86 ? 23.777 14.563 -25.532 1.00 57.84 86 LEU A CA 1
ATOM 644 C C . LEU A 1 86 ? 22.347 14.180 -25.935 1.00 57.84 86 LEU A C 1
ATOM 646 O O . LEU A 1 86 ? 21.476 14.038 -25.077 1.00 57.84 86 LEU A O 1
ATOM 650 N N . PHE A 1 87 ? 22.123 13.947 -27.229 1.00 59.25 87 PHE A N 1
ATOM 651 C CA . PHE A 1 87 ? 20.821 13.535 -27.755 1.00 59.25 87 PHE A CA 1
ATOM 652 C C . PHE A 1 87 ? 20.402 12.159 -27.211 1.00 59.25 87 PHE A C 1
ATOM 654 O O . PHE A 1 87 ? 19.269 11.985 -26.763 1.00 59.25 87 PHE A O 1
ATOM 661 N N . ALA A 1 88 ? 21.339 11.204 -27.147 1.00 59.84 88 ALA A N 1
ATOM 662 C CA . ALA A 1 88 ? 21.102 9.891 -26.546 1.00 59.84 88 ALA A CA 1
ATOM 663 C C . ALA A 1 88 ? 20.813 9.973 -25.030 1.00 59.84 88 ALA A C 1
ATOM 665 O O . ALA A 1 88 ? 19.922 9.275 -24.541 1.00 59.84 88 ALA A O 1
ATOM 666 N N . MET A 1 89 ? 21.501 10.850 -24.283 1.00 59.81 89 MET A N 1
ATOM 667 C CA . MET A 1 89 ? 21.208 11.083 -22.859 1.00 59.81 89 MET A CA 1
ATOM 668 C C . MET A 1 89 ? 19.827 11.714 -22.637 1.00 59.81 89 MET A C 1
ATOM 670 O O . MET A 1 89 ? 19.098 11.261 -21.755 1.00 59.81 89 MET A O 1
ATOM 674 N N . MET A 1 90 ? 19.430 12.713 -23.435 1.00 65.56 90 MET A N 1
ATOM 675 C CA . MET A 1 90 ? 18.110 13.351 -23.318 1.00 65.56 90 MET A CA 1
ATOM 676 C C . MET A 1 90 ? 16.962 12.363 -23.553 1.00 65.56 90 MET A C 1
ATOM 678 O O . MET A 1 90 ? 16.012 12.324 -22.768 1.00 65.56 90 MET A O 1
ATOM 682 N N . PHE A 1 91 ? 17.062 11.527 -24.591 1.00 65.19 91 PHE A N 1
ATOM 683 C CA . PHE A 1 91 ? 16.061 10.488 -24.847 1.00 65.19 91 PHE A CA 1
ATOM 684 C C . PHE A 1 91 ? 16.048 9.412 -23.754 1.00 65.19 91 PHE A C 1
ATOM 686 O O . PHE A 1 91 ? 14.968 8.997 -23.332 1.00 65.19 91 PHE A O 1
ATOM 693 N N . GLY A 1 92 ? 17.213 9.019 -23.226 1.00 63.91 92 GLY A N 1
ATOM 694 C CA . GLY A 1 92 ? 17.304 8.091 -22.094 1.00 63.91 92 GLY A CA 1
ATOM 695 C C . GLY A 1 92 ? 16.624 8.618 -20.825 1.00 63.91 92 GLY A C 1
ATOM 696 O O . GLY A 1 92 ? 15.853 7.896 -20.191 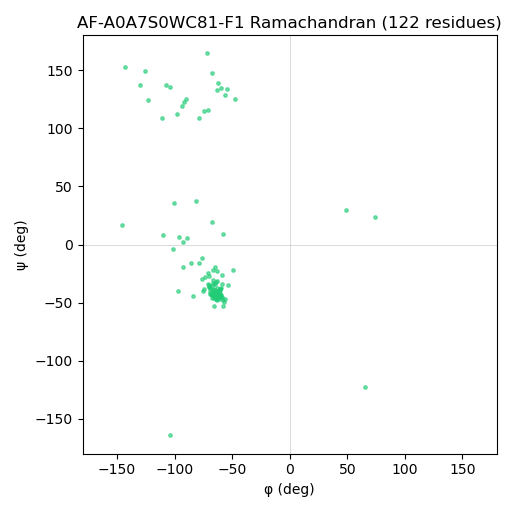1.00 63.91 92 GLY A O 1
ATOM 697 N N . ILE A 1 93 ? 16.843 9.892 -20.485 1.00 69.56 93 ILE A N 1
ATOM 698 C CA . ILE A 1 93 ? 16.204 10.543 -19.331 1.00 69.56 93 ILE A CA 1
ATOM 699 C C . ILE A 1 93 ? 14.687 10.655 -19.544 1.00 69.56 93 ILE A C 1
ATOM 701 O O . ILE A 1 93 ? 13.924 10.370 -18.625 1.00 69.56 93 ILE A O 1
ATOM 705 N N . SER A 1 94 ? 14.237 11.001 -20.754 1.00 70.19 94 SER A N 1
ATOM 706 C CA . SER A 1 94 ? 12.807 11.102 -21.085 1.00 70.19 94 SER A CA 1
ATOM 707 C C . SER A 1 94 ? 12.059 9.776 -20.873 1.00 70.19 94 SER A C 1
ATOM 709 O O . SER A 1 94 ? 10.988 9.743 -20.261 1.00 70.19 94 SER A O 1
ATOM 711 N N . VAL A 1 95 ? 12.654 8.654 -21.290 1.00 68.38 95 VAL A N 1
ATOM 712 C CA . VAL A 1 95 ? 12.077 7.315 -21.085 1.00 68.38 95 VAL A CA 1
ATOM 713 C C . VAL A 1 95 ? 12.067 6.926 -19.603 1.00 68.38 95 VAL A C 1
ATOM 715 O O . VAL A 1 95 ? 11.053 6.429 -19.114 1.00 68.38 95 VAL A O 1
ATOM 718 N N . LEU A 1 96 ? 13.152 7.199 -18.868 1.00 67.62 96 LEU A N 1
ATOM 719 C CA . LEU A 1 96 ? 13.237 6.916 -17.430 1.00 67.62 96 LEU A CA 1
ATOM 720 C C . LEU A 1 96 ? 12.169 7.686 -16.633 1.00 67.62 96 LEU A C 1
ATOM 722 O O . LEU A 1 96 ? 11.513 7.119 -15.760 1.00 67.62 96 LEU A O 1
ATOM 726 N N . VAL A 1 97 ? 11.963 8.964 -16.965 1.00 74.19 97 VAL A N 1
ATOM 727 C CA . VAL A 1 97 ? 10.936 9.814 -16.343 1.00 74.19 97 VAL A CA 1
ATOM 728 C C . VAL A 1 97 ? 9.530 9.320 -16.687 1.00 74.19 97 VAL A C 1
ATOM 730 O O . VAL A 1 97 ? 8.672 9.277 -15.808 1.00 74.19 97 VAL A O 1
ATOM 733 N N . THR A 1 98 ? 9.301 8.879 -17.927 1.00 71.31 98 THR A N 1
ATOM 734 C CA . THR A 1 98 ? 8.002 8.329 -18.359 1.00 71.31 98 THR A CA 1
ATOM 735 C C . THR A 1 98 ? 7.668 7.006 -17.661 1.00 71.31 98 THR A C 1
ATOM 737 O O . THR A 1 98 ? 6.500 6.705 -17.424 1.00 71.31 98 THR A O 1
ATOM 740 N N . ALA A 1 99 ? 8.682 6.216 -17.297 1.00 68.75 99 ALA A N 1
ATOM 741 C CA . ALA A 1 99 ? 8.499 4.932 -16.629 1.00 68.75 99 ALA A CA 1
ATOM 742 C C . ALA A 1 99 ? 8.196 5.049 -15.126 1.00 68.75 99 ALA A C 1
ATOM 744 O O . ALA A 1 99 ? 7.752 4.072 -14.526 1.00 68.75 99 ALA A O 1
ATOM 745 N N . CYS A 1 100 ? 8.440 6.200 -14.492 1.00 71.31 100 CYS A N 1
ATOM 746 C CA . CYS A 1 100 ? 8.318 6.315 -13.043 1.00 71.31 100 CYS A CA 1
ATOM 747 C C . CYS A 1 100 ? 6.834 6.344 -12.617 1.00 71.31 100 CYS A C 1
ATOM 749 O O . CYS A 1 100 ? 6.126 7.307 -12.923 1.00 71.31 100 CYS A O 1
ATOM 751 N N . PRO A 1 101 ? 6.325 5.339 -11.876 1.00 70.50 101 PRO A N 1
ATOM 752 C CA . PRO A 1 101 ? 4.905 5.238 -11.537 1.00 70.50 101 PRO A CA 1
ATOM 753 C C . PRO A 1 101 ? 4.518 6.125 -10.337 1.00 70.50 101 PRO A C 1
ATOM 755 O O . PRO A 1 101 ? 3.686 5.737 -9.518 1.00 70.50 101 PRO A O 1
ATOM 758 N N . CYS A 1 102 ? 5.095 7.325 -10.208 1.00 77.44 102 CYS A N 1
ATOM 759 C CA . CYS A 1 102 ? 4.944 8.204 -9.039 1.00 77.44 102 CYS A CA 1
ATOM 760 C C . CYS A 1 102 ? 3.479 8.498 -8.672 1.00 77.44 102 CYS A C 1
ATOM 762 O O . CYS A 1 102 ? 3.137 8.588 -7.495 1.00 77.44 102 CYS A O 1
ATOM 764 N N . ALA A 1 103 ? 2.598 8.609 -9.672 1.00 78.88 103 ALA A N 1
ATOM 765 C CA . ALA A 1 103 ? 1.172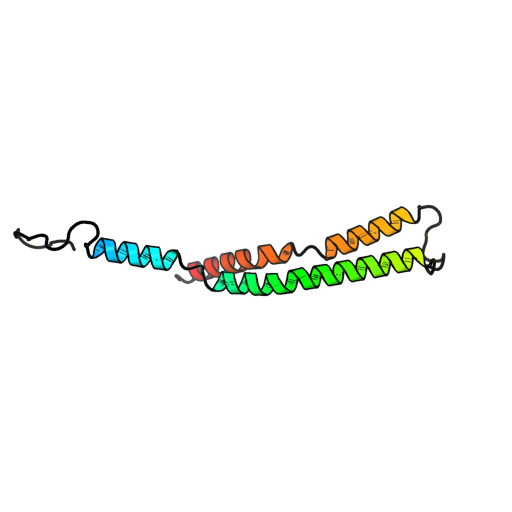 8.865 -9.467 1.00 78.88 103 ALA A CA 1
ATOM 766 C C . ALA A 1 103 ? 0.419 7.669 -8.851 1.00 78.88 103 ALA A C 1
ATOM 768 O O . ALA A 1 103 ? -0.578 7.848 -8.152 1.00 78.88 103 ALA A O 1
ATOM 769 N N . LEU A 1 104 ? 0.906 6.447 -9.077 1.00 79.06 104 LEU A N 1
ATOM 770 C CA . LEU A 1 104 ? 0.230 5.210 -8.685 1.00 79.06 104 LEU A CA 1
ATOM 771 C C . LEU A 1 104 ? 0.261 5.013 -7.158 1.00 79.06 104 LEU A C 1
ATOM 773 O O . LEU A 1 104 ? -0.720 4.560 -6.576 1.00 79.06 104 LEU A O 1
ATOM 777 N N . GLY A 1 105 ? 1.343 5.444 -6.495 1.00 79.56 105 GLY A N 1
ATOM 778 C CA . GLY A 1 105 ? 1.488 5.361 -5.035 1.00 79.56 105 GLY A CA 1
ATOM 779 C C . GLY A 1 105 ? 0.598 6.332 -4.246 1.00 79.56 105 GLY A C 1
ATOM 780 O O . GLY A 1 105 ? 0.253 6.050 -3.100 1.00 79.56 105 GLY A O 1
ATOM 781 N N . LEU A 1 106 ? 0.186 7.451 -4.854 1.00 86.19 106 LEU A N 1
ATOM 782 C CA . LEU A 1 106 ? -0.698 8.439 -4.219 1.00 86.19 106 LEU A CA 1
ATOM 783 C C . LEU A 1 106 ? -2.186 8.211 -4.516 1.00 86.19 106 LEU A C 1
ATOM 785 O O . LEU A 1 106 ? -3.032 8.688 -3.760 1.00 86.19 106 LEU A O 1
ATOM 789 N N . ALA A 1 107 ? -2.529 7.468 -5.570 1.00 84.06 107 ALA A N 1
ATOM 790 C CA . ALA A 1 107 ? -3.918 7.220 -5.958 1.00 84.06 107 ALA A CA 1
ATOM 791 C C . ALA A 1 107 ? -4.738 6.534 -4.845 1.00 84.06 107 ALA A C 1
ATOM 793 O O . ALA A 1 107 ? -5.845 6.964 -4.530 1.00 84.06 107 ALA A O 1
ATOM 794 N N . THR A 1 108 ? -4.185 5.508 -4.192 1.00 84.62 108 THR A N 1
ATOM 795 C CA . THR A 1 108 ? -4.878 4.766 -3.123 1.00 84.62 108 THR A CA 1
ATOM 796 C C . THR A 1 108 ? -5.161 5.613 -1.871 1.00 84.62 108 THR A C 1
ATOM 798 O O . THR A 1 108 ? -6.321 5.672 -1.459 1.00 84.62 108 THR A O 1
ATOM 801 N N . PRO A 1 109 ? -4.177 6.298 -1.245 1.00 85.44 109 PRO A N 1
ATOM 802 C CA . PRO A 1 109 ? -4.448 7.109 -0.057 1.00 85.44 109 PRO A CA 1
ATOM 803 C C . PRO A 1 109 ? -5.336 8.321 -0.354 1.00 85.44 109 PRO A C 1
ATOM 805 O O . PRO A 1 109 ? -6.146 8.689 0.492 1.00 85.44 109 PRO A O 1
ATOM 808 N N . THR A 1 110 ? -5.240 8.919 -1.547 1.00 88.75 110 THR A N 1
ATOM 809 C CA . THR A 1 110 ? -6.112 10.044 -1.927 1.00 88.75 110 THR A CA 1
ATOM 810 C C . THR A 1 110 ? -7.559 9.601 -2.120 1.00 88.75 110 THR A C 1
ATOM 812 O O . THR A 1 110 ? -8.461 10.251 -1.594 1.00 88.75 110 THR A O 1
ATOM 815 N N . ALA A 1 111 ? -7.793 8.461 -2.779 1.00 89.00 111 ALA A N 1
ATOM 816 C CA . ALA A 1 111 ? -9.132 7.893 -2.922 1.00 89.00 111 ALA A CA 1
ATOM 817 C C . ALA A 1 111 ? -9.762 7.559 -1.562 1.00 89.00 111 ALA A C 1
ATOM 819 O O . ALA A 1 111 ? -10.927 7.878 -1.331 1.00 89.00 111 ALA A O 1
ATOM 820 N N . ILE A 1 112 ? -8.988 6.972 -0.642 1.00 89.75 112 ILE A N 1
ATOM 821 C CA . ILE A 1 112 ? -9.464 6.666 0.714 1.00 89.75 112 ILE A CA 1
ATOM 822 C C . ILE A 1 112 ? -9.754 7.954 1.490 1.00 89.75 112 ILE A C 1
ATOM 824 O O . ILE A 1 112 ? -10.817 8.058 2.085 1.00 89.75 112 ILE A O 1
ATOM 828 N N . MET A 1 113 ? -8.859 8.946 1.455 1.00 91.94 113 MET A N 1
ATOM 829 C CA . MET A 1 113 ? -9.028 10.221 2.166 1.00 91.94 113 MET A CA 1
ATOM 830 C C . MET A 1 113 ? -10.264 11.000 1.696 1.00 91.94 113 MET A C 1
ATOM 832 O O . MET A 1 113 ? -10.982 11.573 2.512 1.00 91.94 113 MET A O 1
ATOM 836 N N . VAL A 1 114 ? -10.524 11.029 0.387 1.00 93.56 114 VAL A N 1
ATOM 837 C CA . VAL A 1 114 ? -11.724 11.680 -0.160 1.00 93.56 114 VAL A CA 1
ATOM 838 C C . VAL A 1 114 ? -12.974 10.838 0.109 1.00 93.56 114 VAL A C 1
ATOM 840 O O . VAL A 1 114 ? -14.026 11.375 0.440 1.00 93.56 114 VAL A O 1
ATOM 843 N N . GLY A 1 115 ? -12.872 9.511 0.021 1.00 92.94 115 GLY A N 1
ATOM 844 C CA . GLY A 1 115 ? -13.975 8.613 0.359 1.00 92.94 115 GLY A CA 1
ATOM 845 C C . GLY A 1 115 ? -14.424 8.763 1.813 1.00 92.94 115 GLY A C 1
ATOM 846 O O . GLY A 1 115 ? -15.620 8.880 2.074 1.00 92.94 115 GLY A O 1
ATOM 847 N N . THR A 1 116 ? -13.478 8.827 2.756 1.00 93.00 116 THR A N 1
ATOM 848 C CA . THR A 1 116 ? -13.779 9.042 4.178 1.00 93.00 116 THR A CA 1
ATOM 849 C C . THR A 1 116 ? -14.281 10.453 4.453 1.00 93.00 116 THR A C 1
ATOM 851 O O . THR A 1 116 ? -15.181 10.608 5.274 1.00 93.00 116 THR A O 1
ATOM 854 N N . SER A 1 117 ? -13.772 11.478 3.760 1.00 92.25 117 SER A N 1
ATOM 855 C CA . SER A 1 117 ? -14.280 12.843 3.935 1.00 92.25 117 SER A CA 1
ATOM 856 C C . SER A 1 117 ? -15.737 12.971 3.481 1.00 92.25 117 SER A C 1
ATOM 858 O O . SER A 1 117 ? -16.545 13.563 4.196 1.00 92.25 117 SER A O 1
ATOM 860 N N . VAL A 1 118 ? -16.113 12.347 2.360 1.00 94.56 118 VAL A N 1
ATOM 861 C CA . VAL A 1 118 ? -17.511 12.304 1.905 1.00 94.56 118 VAL A CA 1
ATOM 862 C C . VAL A 1 118 ? -18.375 11.466 2.850 1.00 94.56 118 VAL A C 1
ATOM 864 O O . VAL A 1 118 ? -19.472 11.899 3.204 1.00 94.56 118 VAL A O 1
ATOM 867 N N . ALA A 1 119 ? -17.897 10.306 3.307 1.00 93.06 119 ALA A N 1
ATOM 868 C CA . ALA A 1 119 ? -18.616 9.481 4.282 1.00 93.06 119 ALA A CA 1
ATOM 869 C C . ALA A 1 119 ? -18.934 10.269 5.567 1.00 93.06 119 ALA A C 1
ATOM 871 O O . ALA A 1 119 ? -20.100 10.356 5.958 1.00 93.06 119 ALA A O 1
ATOM 872 N N . ALA A 1 120 ? -17.939 10.982 6.104 1.00 94.25 120 ALA A N 1
ATOM 873 C CA . ALA A 1 120 ? -18.091 11.808 7.297 1.00 94.25 120 ALA A CA 1
ATOM 874 C C . ALA A 1 120 ? -19.140 12.919 7.117 1.00 94.25 120 ALA A C 1
ATOM 876 O O . ALA A 1 120 ? -19.931 13.173 8.025 1.00 94.25 120 ALA A O 1
ATOM 877 N N . THR A 1 121 ? -19.212 13.558 5.939 1.00 94.69 121 THR A N 1
ATOM 878 C CA . THR A 1 121 ? -20.259 14.568 5.666 1.00 94.69 121 THR A CA 1
ATOM 879 C C . THR A 1 121 ? -21.675 13.991 5.615 1.00 94.69 121 THR A C 1
ATOM 881 O O . THR A 1 121 ? -22.635 14.725 5.834 1.00 94.69 121 THR A O 1
ATOM 884 N N . ASN A 1 122 ? -21.814 12.687 5.368 1.00 94.25 122 ASN A N 1
ATOM 885 C CA . ASN A 1 122 ? -23.096 11.982 5.358 1.00 94.25 122 ASN A CA 1
ATOM 886 C C . ASN A 1 122 ? -23.410 11.294 6.701 1.00 94.25 122 ASN A C 1
ATOM 888 O O . ASN A 1 122 ? -24.407 10.582 6.796 1.00 94.25 122 ASN A O 1
ATOM 892 N N . GLY A 1 123 ? -22.588 11.511 7.737 1.00 91.88 123 GLY A N 1
ATOM 893 C CA . GLY A 1 123 ? -22.779 10.918 9.064 1.00 91.88 123 GLY A CA 1
ATOM 894 C C . GLY A 1 123 ? -22.437 9.427 9.142 1.00 91.88 123 GLY A C 1
ATOM 895 O O . GLY A 1 123 ? -22.977 8.739 10.009 1.00 91.88 123 GLY A O 1
ATOM 896 N N . ILE A 1 124 ? -21.582 8.942 8.233 1.00 84.38 124 ILE A N 1
ATOM 897 C CA . ILE A 1 124 ? -21.048 7.571 8.197 1.00 84.38 124 ILE A CA 1
ATOM 898 C C . ILE A 1 124 ? -19.611 7.572 8.720 1.00 84.38 124 ILE A C 1
ATOM 900 O O . ILE A 1 124 ? -18.835 8.461 8.296 1.00 84.38 124 ILE A O 1
#

Foldseek 3Di:
DDDPDDDDDDDCPDDDCRDPVNVVVVVVVVVVPPDDVVVVVLVVVCVVLVVVLVVVLVVQLVVLVVVLVVPPDPPPPDDPDDDSVVVSVVSNVVSVVVSDVVVSVVPVVVVVVVVVVVVVVVVD

Secondary structure (DSSP, 8-state):
----SS--PPP-SS-GGGSHHHHHHHHHHHHHTS--HHHHHHHHHHHHHHHHHHHHHHHHHHHHHHHHHTT-S-TTSS-TTS-HHHHHHHHHHHHHHHH--HHHHHHHHHHHHHHHHHHHHTT-